Protein AF-A0A376MJT4-F1 (afdb_monomer_lite)

pLDDT: mean 96.93, std 2.62, range [76.81, 98.56]

Secondary structure (DSSP, 8-state):
-HHHHHHHHHHHHHHHHHHHHTT--THHHHHHHHHHHHHHHHTT---HHHHHHHHHHHHHS---TT--HHHHHHHHH-

Foldseek 3Di:
DVLVVLQVLLVVLVVQLVVQLVVDDDCSNVVSNVVSVCVSVVVPRDHLVVLVVVLVVQVVDDHDPVNDPVVSVVNNVD

Structure (mmCIF, N/CA/C/O backbone):
data_AF-A0A376MJT4-F1
#
_entry.id   AF-A0A376MJT4-F1
#
loop_
_atom_site.group_PDB
_atom_site.id
_atom_site.type_symbol
_atom_site.label_atom_id
_atom_site.label_alt_id
_atom_site.label_comp_id
_atom_site.label_asym_id
_atom_site.label_entity_id
_atom_site.label_seq_id
_atom_site.pdbx_PDB_ins_code
_atom_site.Cartn_x
_atom_site.Cartn_y
_atom_site.Cartn_z
_atom_site.occupancy
_atom_site.B_iso_or_equiv
_atom_site.auth_seq_id
_atom_site.auth_comp_id
_atom_site.auth_asym_id
_atom_site.auth_atom_id
_atom_site.pdbx_PDB_model_num
ATOM 1 N N . MET A 1 1 ? -1.810 -8.871 -14.980 1.00 76.81 1 MET A N 1
ATOM 2 C CA . MET A 1 1 ? -2.944 -9.276 -14.115 1.00 76.81 1 MET A CA 1
ATOM 3 C C . MET A 1 1 ? -2.554 -9.471 -12.653 1.00 76.81 1 MET A C 1
ATOM 5 O O . MET A 1 1 ? -3.359 -9.126 -11.805 1.00 76.81 1 MET A O 1
ATOM 9 N N . VAL A 1 2 ? -1.359 -9.985 -12.326 1.00 95.25 2 VAL A N 1
ATOM 10 C CA . VAL A 1 2 ? -0.939 -10.157 -10.917 1.00 95.25 2 VAL A CA 1
ATOM 11 C C . VAL A 1 2 ? -0.946 -8.835 -10.139 1.00 95.25 2 VAL A C 1
ATOM 13 O O . VAL A 1 2 ? -1.516 -8.788 -9.053 1.00 95.25 2 VAL A O 1
ATOM 16 N N . LEU A 1 3 ? -0.365 -7.771 -10.709 1.00 95.44 3 LEU A N 1
ATOM 17 C CA . LEU A 1 3 ? -0.323 -6.446 -10.079 1.00 95.44 3 LEU A CA 1
ATOM 18 C C . LEU A 1 3 ? -1.730 -5.920 -9.766 1.00 95.44 3 LEU A C 1
ATOM 20 O O . LEU A 1 3 ? -2.006 -5.596 -8.618 1.00 95.44 3 LEU A O 1
ATOM 24 N N . PHE A 1 4 ? -2.650 -6.024 -10.727 1.00 96.50 4 PHE A N 1
ATOM 25 C CA . PHE A 1 4 ? -4.037 -5.595 -10.551 1.00 96.50 4 PHE A CA 1
ATOM 26 C C . PHE A 1 4 ? -4.724 -6.236 -9.339 1.00 96.50 4 PHE A C 1
ATOM 28 O O . PHE A 1 4 ? -5.316 -5.539 -8.517 1.00 96.50 4 PHE A O 1
ATOM 35 N N . PHE A 1 5 ? -4.623 -7.561 -9.179 1.00 97.50 5 PHE A N 1
ATOM 36 C CA . PHE A 1 5 ? -5.233 -8.239 -8.030 1.00 97.50 5 PHE A CA 1
ATOM 37 C C . PHE A 1 5 ? -4.535 -7.895 -6.711 1.00 97.50 5 PHE A C 1
ATOM 39 O O . PHE A 1 5 ? -5.206 -7.731 -5.691 1.00 97.50 5 PHE A O 1
ATOM 46 N N . LYS A 1 6 ? -3.207 -7.732 -6.724 1.00 97.44 6 LYS A N 1
ATOM 47 C CA . LYS A 1 6 ? -2.456 -7.263 -5.554 1.00 97.44 6 LYS A CA 1
ATOM 48 C C . LYS A 1 6 ? -2.851 -5.837 -5.159 1.00 97.44 6 LYS A C 1
ATOM 50 O O . LYS A 1 6 ? -3.018 -5.576 -3.972 1.00 97.44 6 LYS A O 1
ATOM 55 N N . GLY A 1 7 ? -3.040 -4.944 -6.126 1.00 96.81 7 GLY A N 1
ATOM 56 C CA . GLY A 1 7 ? -3.490 -3.571 -5.910 1.00 96.81 7 GLY A CA 1
ATOM 57 C C . GLY A 1 7 ? -4.924 -3.501 -5.391 1.00 96.81 7 GLY A C 1
ATOM 58 O O . GLY A 1 7 ? -5.202 -2.795 -4.422 1.00 96.81 7 GLY A O 1
ATOM 59 N N . ALA A 1 8 ? -5.831 -4.298 -5.965 1.00 97.94 8 ALA A N 1
ATOM 60 C CA . ALA A 1 8 ? -7.22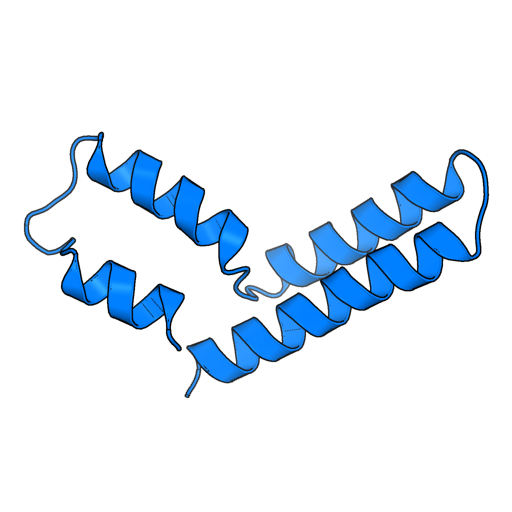0 -4.373 -5.520 1.00 97.94 8 ALA A CA 1
ATOM 61 C C . ALA A 1 8 ? -7.336 -4.850 -4.061 1.00 97.94 8 ALA A C 1
ATOM 63 O O . ALA A 1 8 ? -8.042 -4.233 -3.263 1.00 97.94 8 ALA A O 1
ATOM 64 N N . LEU A 1 9 ? -6.608 -5.911 -3.689 1.00 97.56 9 LEU A N 1
ATOM 65 C CA . LEU A 1 9 ? -6.593 -6.432 -2.318 1.00 97.56 9 LEU A CA 1
ATOM 66 C C . LEU A 1 9 ? -5.889 -5.482 -1.340 1.00 97.56 9 LEU A C 1
ATOM 68 O O . LEU A 1 9 ? -6.350 -5.328 -0.208 1.00 97.56 9 LEU A O 1
ATOM 72 N N . CYS A 1 10 ? -4.825 -4.795 -1.775 1.00 97.88 10 CYS A N 1
ATOM 73 C CA . CYS A 1 10 ? -4.202 -3.740 -0.980 1.00 97.88 10 CYS A CA 1
ATOM 74 C C . CYS A 1 10 ? -5.217 -2.648 -0.636 1.00 97.88 10 CYS A C 1
ATOM 76 O O . CYS A 1 10 ? -5.426 -2.340 0.539 1.00 97.88 10 CYS A O 1
ATOM 78 N N . ASN A 1 11 ? -5.893 -2.099 -1.649 1.00 98.00 11 ASN A N 1
ATOM 79 C CA . ASN A 1 11 ? -6.815 -0.992 -1.437 1.00 98.00 11 ASN A CA 1
ATOM 80 C C . ASN A 1 11 ? -8.048 -1.415 -0.629 1.00 98.00 11 ASN A C 1
ATOM 82 O O . ASN A 1 11 ? -8.580 -0.615 0.134 1.00 98.00 11 ASN A O 1
ATOM 86 N N . TRP A 1 12 ? -8.464 -2.682 -0.713 1.00 98.31 12 TRP A N 1
ATOM 87 C CA . TRP A 1 12 ? -9.497 -3.208 0.177 1.00 98.31 12 TRP A CA 1
ATOM 88 C C . TRP A 1 12 ? -9.076 -3.074 1.648 1.00 98.31 12 TRP A C 1
ATOM 90 O O . TRP A 1 12 ? -9.821 -2.510 2.449 1.00 98.31 12 TRP A O 1
ATOM 100 N N . LEU A 1 13 ? -7.865 -3.508 2.005 1.00 97.81 13 LEU A N 1
ATOM 101 C CA . LEU A 1 13 ? -7.363 -3.401 3.378 1.00 97.81 13 LEU A CA 1
ATOM 102 C C . LEU A 1 13 ? -7.121 -1.950 3.811 1.00 97.81 13 LEU A C 1
ATOM 104 O O . LEU A 1 13 ? -7.439 -1.595 4.944 1.00 97.81 13 LEU A O 1
ATOM 108 N N . VAL A 1 14 ? -6.621 -1.088 2.923 1.00 98.19 14 VAL A N 1
ATOM 109 C CA . VAL A 1 14 ? -6.426 0.342 3.222 1.00 98.19 14 VAL A CA 1
ATOM 110 C C . VAL A 1 14 ? -7.767 1.045 3.460 1.00 98.19 14 VAL A C 1
ATOM 112 O O . VAL A 1 14 ? -7.930 1.744 4.462 1.00 98.19 14 VAL A O 1
ATOM 115 N N . CYS A 1 15 ? -8.769 0.814 2.610 1.00 98.38 15 CYS A N 1
ATOM 116 C CA . CYS A 1 15 ? -10.114 1.347 2.822 1.00 98.38 15 CYS A CA 1
ATOM 117 C C . CYS A 1 15 ? -10.771 0.765 4.081 1.00 98.38 15 CYS A C 1
ATOM 119 O O . CYS A 1 15 ? -11.462 1.493 4.791 1.00 98.38 15 CYS A O 1
ATOM 121 N N . LEU A 1 16 ? -10.532 -0.511 4.399 1.00 98.31 16 LEU A N 1
ATOM 122 C CA . LEU A 1 16 ? -11.013 -1.133 5.634 1.00 98.31 16 LEU A CA 1
ATOM 123 C C . LEU A 1 16 ? -10.382 -0.484 6.876 1.00 98.31 16 LEU A C 1
ATOM 125 O O . LEU A 1 16 ? -11.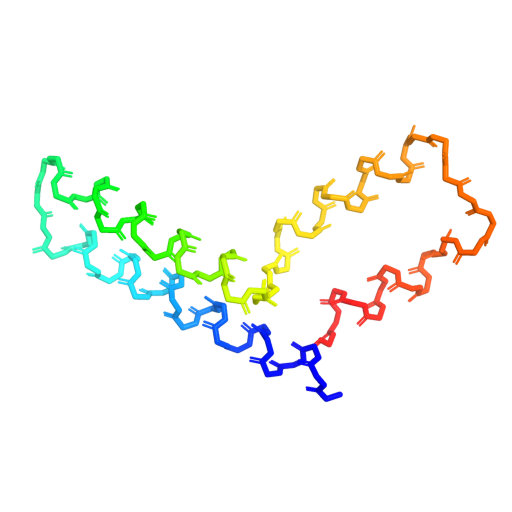089 -0.229 7.850 1.00 98.31 16 LEU A O 1
ATOM 129 N N . ALA A 1 17 ? -9.088 -0.156 6.833 1.00 98.06 17 ALA A N 1
ATOM 130 C CA . ALA A 1 17 ? -8.403 0.571 7.900 1.00 98.06 17 ALA A CA 1
ATOM 131 C C . ALA A 1 17 ? -9.060 1.930 8.166 1.00 98.06 17 ALA A C 1
ATOM 133 O O . ALA A 1 17 ? -9.383 2.252 9.310 1.00 98.06 17 ALA A O 1
ATOM 134 N N . ILE A 1 18 ? -9.311 2.699 7.099 1.00 98.25 18 ILE A N 1
ATOM 135 C CA . ILE A 1 18 ? -9.992 3.998 7.173 1.00 98.25 18 ILE A CA 1
ATOM 136 C C . ILE A 1 18 ? -11.413 3.816 7.720 1.00 98.25 18 ILE A C 1
ATOM 138 O O . ILE A 1 18 ? -11.818 4.523 8.640 1.00 98.25 18 ILE A O 1
ATOM 142 N N . TRP A 1 19 ? -12.155 2.831 7.211 1.00 98.56 19 TRP A N 1
ATOM 143 C CA . TRP A 1 19 ? -13.510 2.520 7.661 1.00 98.56 19 TRP A CA 1
ATOM 144 C C . TRP A 1 19 ? -13.578 2.192 9.157 1.00 98.56 19 TRP A C 1
ATOM 146 O O . TRP A 1 19 ? -14.449 2.700 9.862 1.00 98.56 19 TRP A O 1
ATOM 156 N N . MET A 1 20 ? -12.655 1.373 9.669 1.00 98.19 20 MET A N 1
ATOM 157 C CA . MET A 1 20 ? -12.582 1.041 11.097 1.00 98.19 20 MET A CA 1
ATOM 158 C C . MET A 1 20 ? -12.142 2.238 11.947 1.00 98.19 20 MET A C 1
ATOM 160 O O . MET A 1 20 ? -12.700 2.464 13.023 1.00 98.19 20 MET A O 1
ATOM 164 N N . ALA A 1 21 ? -11.188 3.037 11.463 1.00 97.94 21 ALA A N 1
ATOM 165 C CA . ALA A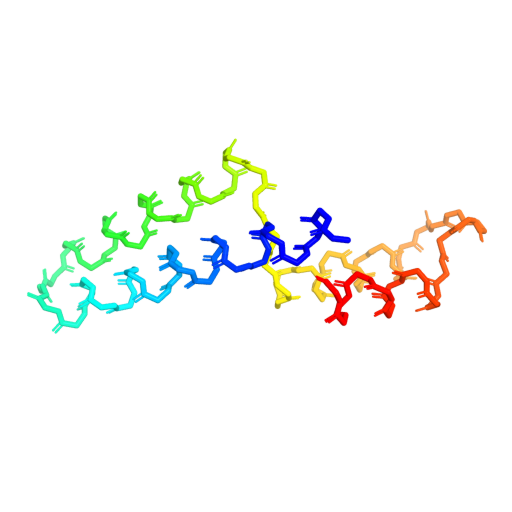 1 21 ? -10.726 4.234 12.159 1.00 97.94 21 ALA A CA 1
ATOM 166 C C . ALA A 1 21 ? -11.833 5.292 12.300 1.00 97.94 21 ALA A C 1
ATOM 168 O O . ALA A 1 21 ? -11.894 5.971 13.318 1.00 97.94 21 ALA A O 1
ATOM 169 N N . LEU A 1 22 ? -12.751 5.400 11.335 1.00 98.25 22 LEU A N 1
ATOM 170 C CA . LEU A 1 22 ? -13.920 6.286 11.429 1.00 98.25 22 LEU A CA 1
ATOM 171 C C . LEU A 1 22 ? -14.983 5.809 12.438 1.00 98.25 22 LEU A C 1
ATOM 173 O O . LEU A 1 22 ? -15.854 6.587 12.813 1.00 98.25 22 LEU A O 1
ATOM 177 N N . ARG A 1 23 ? -14.941 4.541 12.867 1.00 98.00 23 ARG A N 1
ATOM 178 C CA . ARG A 1 23 ? -15.953 3.908 13.742 1.00 98.00 23 ARG A CA 1
ATOM 179 C C . ARG A 1 23 ? -15.457 3.635 15.161 1.00 98.00 23 ARG A C 1
ATOM 181 O O . ARG A 1 23 ? -16.178 3.042 15.959 1.00 98.00 23 ARG A O 1
ATOM 188 N N . THR A 1 24 ? -14.219 4.002 15.459 1.00 97.62 24 THR A N 1
ATOM 189 C CA . THR A 1 24 ? -13.563 3.756 16.746 1.00 97.62 24 THR A CA 1
ATOM 190 C C . THR A 1 24 ? -12.960 5.051 17.269 1.00 97.62 24 THR A C 1
ATOM 192 O O . THR A 1 24 ? -12.862 6.014 16.524 1.00 97.62 24 THR A O 1
ATOM 195 N N . GLU A 1 25 ? -12.563 5.101 18.541 1.00 96.31 25 GLU A N 1
ATOM 196 C CA . GLU A 1 25 ? -11.938 6.280 19.150 1.00 96.31 25 GLU A CA 1
ATOM 197 C C . GLU A 1 25 ? -10.633 5.929 19.873 1.00 96.31 25 GLU A C 1
ATOM 199 O O . GLU A 1 25 ? -10.361 4.768 20.193 1.00 96.31 25 GLU A O 1
ATOM 204 N N . GLY A 1 26 ? -9.795 6.944 20.100 1.00 96.81 26 GLY A N 1
ATOM 205 C CA . GLY A 1 26 ? -8.524 6.799 20.810 1.00 96.81 26 GLY A CA 1
ATOM 206 C C . GLY A 1 26 ? -7.559 5.800 20.156 1.00 96.81 26 GLY A C 1
ATOM 207 O O . GLY A 1 26 ? -7.372 5.788 18.938 1.00 96.81 26 GLY A O 1
ATOM 208 N N . ALA A 1 27 ? -6.934 4.951 20.977 1.00 97.38 27 ALA A N 1
ATOM 209 C CA . ALA A 1 27 ? -5.903 4.004 20.542 1.00 97.38 27 ALA A CA 1
ATOM 210 C C . ALA A 1 27 ? -6.398 2.962 19.520 1.00 97.38 27 ALA A C 1
ATOM 212 O O . ALA A 1 27 ? -5.603 2.447 18.733 1.00 97.38 27 ALA A O 1
ATOM 213 N N . ALA A 1 28 ? -7.704 2.676 19.482 1.00 97.31 28 ALA A N 1
ATOM 214 C CA . ALA A 1 28 ? -8.276 1.697 18.561 1.00 97.31 28 ALA A CA 1
ATOM 215 C C . ALA A 1 28 ? -8.078 2.084 17.082 1.00 97.31 28 ALA A C 1
ATOM 217 O O . ALA A 1 28 ? -7.848 1.197 16.260 1.00 97.31 28 ALA A O 1
ATOM 218 N N . LYS A 1 29 ? -8.055 3.3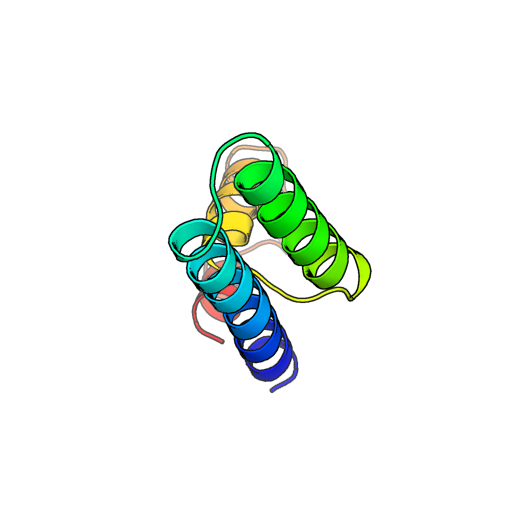88 16.751 1.00 97.69 29 LYS A N 1
ATOM 219 C CA . LYS A 1 29 ? -7.762 3.875 15.388 1.00 97.69 29 LYS A CA 1
ATOM 220 C C . LYS A 1 29 ? -6.374 3.425 14.923 1.00 97.69 29 LYS A C 1
ATOM 222 O O . LYS A 1 29 ? -6.217 2.909 13.820 1.00 97.69 29 LYS A O 1
ATOM 227 N N . PHE A 1 30 ? -5.375 3.572 15.793 1.00 97.69 30 PHE A N 1
ATOM 228 C CA . PHE A 1 30 ? -3.990 3.203 15.497 1.00 97.69 30 PHE A CA 1
ATOM 229 C C . PHE A 1 30 ? -3.824 1.691 15.353 1.00 97.69 30 PHE A C 1
ATOM 231 O O . PHE A 1 30 ? -3.167 1.237 14.420 1.00 97.69 30 PHE A O 1
ATOM 238 N N . ILE A 1 31 ? -4.461 0.911 16.231 1.00 97.69 31 ILE A N 1
ATOM 239 C CA . ILE A 1 31 ? -4.419 -0.557 16.184 1.00 97.69 31 ILE A CA 1
ATOM 240 C C . ILE A 1 31 ? -5.076 -1.077 14.894 1.00 97.69 31 ILE A C 1
ATOM 242 O O . ILE A 1 31 ? -4.527 -1.964 14.242 1.00 97.69 31 ILE A O 1
ATOM 246 N N . ALA A 1 32 ? -6.214 -0.502 14.491 1.00 97.44 32 ALA A N 1
ATOM 247 C CA . ALA A 1 32 ? -6.912 -0.859 13.256 1.00 97.44 32 ALA A CA 1
ATOM 248 C C . ALA A 1 32 ? -6.054 -0.606 12.004 1.00 97.44 32 ALA A C 1
ATOM 250 O O . ALA A 1 32 ? -5.939 -1.480 11.142 1.00 97.44 32 ALA A O 1
ATOM 251 N N . ILE A 1 33 ? -5.415 0.568 11.929 1.00 98.19 33 ILE A N 1
ATOM 252 C CA . ILE A 1 33 ? -4.489 0.913 10.843 1.00 98.19 33 ILE A CA 1
ATOM 253 C C . ILE A 1 33 ? -3.296 -0.044 10.845 1.00 98.19 33 ILE A C 1
ATOM 255 O O . ILE A 1 33 ? -2.982 -0.622 9.808 1.00 98.19 33 ILE A O 1
ATOM 259 N N . TRP A 1 34 ? -2.673 -0.269 12.004 1.00 98.12 34 TRP A N 1
ATOM 260 C CA . TRP A 1 34 ? -1.508 -1.142 12.128 1.00 98.12 34 TRP A CA 1
ATOM 261 C C . TRP A 1 34 ? -1.778 -2.559 11.611 1.00 98.12 34 TRP A C 1
ATOM 263 O O . TRP A 1 34 ? -1.004 -3.068 10.803 1.00 98.12 34 TRP A O 1
ATOM 273 N N . TRP A 1 35 ? -2.901 -3.171 12.001 1.00 98.12 35 TRP A N 1
ATOM 274 C CA . TRP A 1 35 ? -3.248 -4.521 11.549 1.00 98.12 35 TRP A CA 1
ATOM 275 C C . TRP A 1 35 ? -3.498 -4.604 10.045 1.00 98.12 35 TRP A C 1
ATOM 277 O O . TRP A 1 35 ? -3.052 -5.556 9.407 1.00 98.12 35 TRP A O 1
ATOM 287 N N . CYS A 1 36 ? -4.174 -3.614 9.458 1.00 97.38 36 CYS A N 1
ATOM 288 C CA . CYS A 1 36 ? -4.419 -3.608 8.016 1.00 97.38 36 CYS A CA 1
ATOM 289 C C . CYS A 1 36 ? -3.122 -3.414 7.222 1.00 97.38 36 CYS A C 1
ATOM 291 O O . CYS A 1 36 ? -2.927 -4.078 6.204 1.00 97.38 36 CYS A O 1
ATOM 293 N N . LEU A 1 37 ? -2.226 -2.545 7.705 1.00 97.69 37 LEU A N 1
ATOM 294 C CA . LEU A 1 37 ? -0.910 -2.319 7.103 1.00 97.69 37 LEU A CA 1
ATOM 295 C C . LEU A 1 37 ? -0.032 -3.567 7.185 1.00 97.69 37 LEU A C 1
ATOM 297 O O . LEU A 1 37 ? 0.536 -3.983 6.176 1.00 97.69 37 LEU A O 1
ATOM 301 N N . LEU A 1 38 ? 0.029 -4.199 8.360 1.00 98.00 38 LEU A N 1
ATOM 302 C CA . LEU A 1 38 ? 0.731 -5.466 8.536 1.00 98.00 38 LEU A CA 1
ATOM 303 C C . LEU A 1 38 ? 0.194 -6.522 7.566 1.00 98.00 38 LEU A C 1
ATOM 305 O O . LEU A 1 38 ? 0.977 -7.176 6.883 1.00 98.00 38 LEU A O 1
ATOM 309 N N . ALA A 1 39 ? -1.130 -6.667 7.479 1.00 97.31 39 ALA A N 1
ATOM 310 C CA . ALA A 1 39 ? -1.764 -7.673 6.640 1.00 97.31 39 ALA A CA 1
ATOM 311 C C . ALA A 1 39 ? -1.440 -7.480 5.154 1.00 97.31 39 ALA A C 1
ATOM 313 O O . ALA A 1 39 ? -1.065 -8.452 4.497 1.00 97.31 39 ALA A O 1
ATOM 314 N N . PHE A 1 40 ? -1.539 -6.259 4.613 1.00 96.38 40 PHE A N 1
ATOM 315 C CA . PHE A 1 4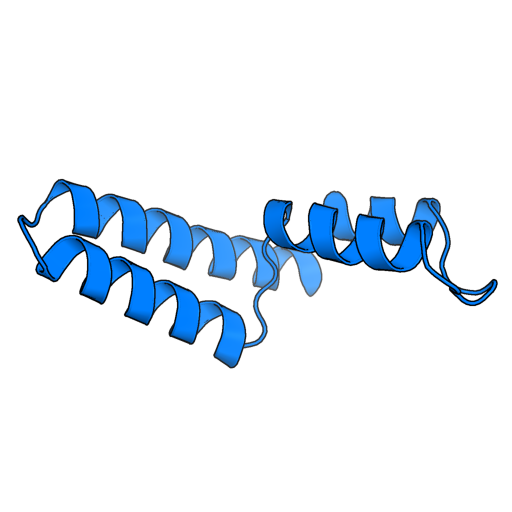0 ? -1.291 -6.064 3.183 1.00 96.38 40 PHE A CA 1
ATOM 316 C C . PHE A 1 40 ? 0.196 -6.183 2.831 1.00 96.38 40 PHE A C 1
ATOM 318 O O . PHE A 1 40 ? 0.516 -6.774 1.799 1.00 96.38 40 PHE A O 1
ATOM 325 N N . ILE A 1 41 ? 1.105 -5.689 3.684 1.00 97.12 41 ILE A N 1
ATOM 326 C CA . ILE A 1 41 ? 2.550 -5.795 3.428 1.00 97.12 41 ILE A CA 1
ATOM 327 C C . ILE A 1 41 ? 3.012 -7.247 3.563 1.00 97.12 41 ILE A C 1
ATOM 329 O O . ILE A 1 41 ? 3.672 -7.759 2.662 1.00 97.12 41 ILE A O 1
ATOM 333 N N . ALA A 1 42 ? 2.631 -7.943 4.639 1.00 97.62 42 ALA A N 1
ATOM 334 C CA . ALA A 1 42 ? 3.033 -9.334 4.856 1.00 97.62 42 ALA A CA 1
ATOM 335 C C . ALA A 1 42 ? 2.445 -10.291 3.804 1.00 97.62 42 ALA A C 1
ATOM 337 O O . ALA A 1 42 ? 3.078 -11.286 3.459 1.00 97.62 42 ALA A O 1
ATOM 338 N N . SER A 1 43 ? 1.267 -9.975 3.256 1.00 96.75 43 SER A N 1
ATOM 339 C CA . SER A 1 43 ? 0.647 -10.743 2.164 1.00 96.75 43 SER A CA 1
ATOM 340 C C . SER A 1 43 ? 1.218 -10.407 0.778 1.00 96.75 43 SER A C 1
ATOM 342 O O . SER A 1 43 ? 0.834 -11.033 -0.211 1.00 96.75 43 SER A O 1
ATOM 344 N N . GLY A 1 44 ? 2.124 -9.426 0.675 1.00 96.50 44 GLY A N 1
ATOM 345 C CA . GLY A 1 44 ? 2.767 -9.033 -0.581 1.00 96.50 44 GLY A CA 1
ATOM 346 C C . GLY A 1 44 ? 1.841 -8.307 -1.559 1.00 96.50 44 GLY A C 1
ATOM 347 O O . GLY A 1 44 ? 1.993 -8.470 -2.776 1.00 96.50 44 GLY A O 1
ATOM 348 N N . TYR A 1 45 ? 0.861 -7.561 -1.042 1.00 97.81 45 TYR A N 1
ATOM 349 C CA . TYR A 1 45 ? -0.004 -6.687 -1.832 1.00 97.81 45 TYR A CA 1
ATOM 350 C C . TYR A 1 45 ? 0.696 -5.360 -2.163 1.00 97.81 45 TYR A C 1
ATOM 352 O O . TYR A 1 45 ? 1.650 -4.966 -1.497 1.00 97.81 45 TYR A O 1
ATOM 360 N N . GLU A 1 46 ? 0.220 -4.669 -3.200 1.00 97.38 46 GLU A N 1
ATOM 361 C CA . GLU A 1 46 ? 0.907 -3.515 -3.798 1.00 97.38 46 GLU A CA 1
ATOM 362 C C . GLU A 1 46 ? 0.112 -2.233 -3.546 1.00 97.38 46 GLU A C 1
ATOM 364 O O . GLU A 1 46 ? -1.058 -2.145 -3.914 1.00 97.38 46 GLU A O 1
ATOM 369 N N . HIS A 1 47 ? 0.745 -1.229 -2.940 1.00 98.06 47 HIS A N 1
ATOM 370 C CA . HIS A 1 47 ? 0.121 0.069 -2.697 1.00 98.06 47 HIS A CA 1
ATOM 371 C C . HIS A 1 47 ? 0.732 1.119 -3.622 1.00 98.06 47 HIS A C 1
ATOM 373 O O . HIS A 1 47 ? 1.896 1.484 -3.454 1.00 98.06 47 HIS A O 1
ATOM 379 N N . SER A 1 48 ? -0.054 1.656 -4.557 1.00 97.19 48 SER A N 1
ATOM 380 C CA . SER A 1 48 ? 0.442 2.575 -5.594 1.00 97.19 48 SER A CA 1
ATOM 381 C C . SER A 1 48 ? 1.206 3.773 -5.019 1.00 97.19 48 SER A C 1
ATOM 383 O O . SER A 1 48 ? 2.311 4.069 -5.463 1.00 97.19 48 SER A O 1
ATOM 385 N N . ILE A 1 49 ? 0.681 4.418 -3.972 1.00 97.81 49 ILE A N 1
ATOM 386 C CA . ILE A 1 49 ? 1.331 5.582 -3.346 1.00 97.81 49 ILE A CA 1
ATOM 387 C C . ILE A 1 49 ? 2.609 5.192 -2.588 1.00 97.81 49 ILE A C 1
ATOM 389 O O . ILE A 1 49 ? 3.562 5.965 -2.565 1.00 97.81 49 ILE A O 1
ATOM 393 N N . ALA A 1 50 ? 2.673 3.990 -2.002 1.00 97.62 50 ALA A N 1
ATOM 394 C CA . ALA A 1 50 ? 3.910 3.530 -1.361 1.00 97.62 50 ALA A CA 1
ATOM 395 C C . ALA A 1 50 ? 4.981 3.227 -2.420 1.00 97.62 50 ALA A C 1
ATOM 397 O O . ALA A 1 50 ? 6.147 3.591 -2.259 1.00 97.62 50 ALA A O 1
ATOM 398 N N . ASN A 1 51 ? 4.558 2.641 -3.542 1.00 98.06 51 ASN A N 1
ATOM 399 C CA . ASN A 1 51 ? 5.424 2.344 -4.672 1.00 98.06 51 ASN A CA 1
ATOM 400 C C . ASN A 1 51 ? 5.974 3.618 -5.323 1.00 98.06 51 ASN A C 1
ATOM 402 O O . ASN A 1 51 ? 7.125 3.615 -5.737 1.00 98.06 51 ASN A O 1
ATOM 406 N N . MET A 1 52 ? 5.234 4.735 -5.343 1.00 98.19 52 MET A N 1
ATOM 407 C CA . MET A 1 52 ? 5.770 6.024 -5.813 1.00 98.19 52 MET A CA 1
ATOM 408 C C . MET A 1 52 ? 7.032 6.434 -5.043 1.00 98.19 52 MET A C 1
ATOM 410 O O . MET A 1 52 ? 8.031 6.809 -5.656 1.00 98.19 52 MET A O 1
ATOM 414 N N . THR A 1 53 ? 7.021 6.331 -3.710 1.00 98.19 53 THR A N 1
ATOM 415 C CA . THR A 1 53 ? 8.201 6.637 -2.888 1.00 98.19 53 THR A CA 1
ATOM 416 C C . THR A 1 53 ? 9.305 5.606 -3.085 1.00 98.19 53 THR A C 1
ATOM 418 O O . THR A 1 53 ? 10.461 5.991 -3.247 1.00 98.19 53 THR A O 1
ATOM 421 N N . LEU A 1 54 ? 8.968 4.313 -3.119 1.00 97.75 54 LEU A N 1
ATOM 422 C CA . LEU A 1 54 ? 9.940 3.247 -3.376 1.00 97.75 54 LEU A CA 1
ATOM 423 C C . LEU A 1 54 ? 10.666 3.467 -4.712 1.00 97.75 54 LEU A C 1
ATOM 425 O O . LEU A 1 54 ? 11.893 3.383 -4.788 1.00 97.75 54 LEU A O 1
ATOM 429 N N . PHE A 1 55 ? 9.912 3.816 -5.752 1.00 98.06 55 PHE A N 1
ATOM 430 C CA . PHE A 1 55 ? 10.449 4.059 -7.077 1.00 98.06 55 PHE A CA 1
ATOM 431 C C . PHE A 1 55 ? 11.255 5.347 -7.170 1.00 98.06 55 PHE A C 1
ATOM 433 O O . PHE A 1 55 ? 12.297 5.349 -7.825 1.00 98.06 55 PHE A O 1
ATOM 440 N N . ALA A 1 56 ? 10.826 6.414 -6.493 1.00 97.62 56 ALA A N 1
ATOM 441 C CA . ALA A 1 56 ? 11.594 7.649 -6.403 1.00 97.62 56 ALA A CA 1
ATOM 442 C C . ALA A 1 56 ? 12.939 7.422 -5.694 1.00 97.62 56 ALA A C 1
ATOM 444 O O . ALA A 1 56 ? 13.970 7.867 -6.191 1.00 97.62 56 ALA A O 1
ATOM 445 N N . LEU A 1 57 ? 12.950 6.675 -4.582 1.00 98.00 57 LEU A N 1
ATOM 446 C CA . LEU A 1 57 ? 14.182 6.323 -3.868 1.00 98.00 57 LEU A CA 1
ATOM 447 C C . LEU A 1 57 ? 15.152 5.539 -4.757 1.00 98.00 57 LEU A C 1
ATOM 449 O O . LEU A 1 57 ? 16.342 5.843 -4.772 1.00 98.00 57 LEU A O 1
ATOM 453 N N . SER A 1 58 ? 14.654 4.566 -5.526 1.00 96.94 58 SER A N 1
ATOM 454 C CA . SER A 1 58 ? 15.499 3.828 -6.468 1.00 96.94 58 SER A CA 1
ATOM 455 C C . SER A 1 58 ? 15.982 4.716 -7.616 1.00 96.94 58 SER A C 1
ATOM 457 O O . SER A 1 58 ? 17.139 4.614 -8.001 1.00 96.94 58 SER A O 1
ATOM 459 N N . TRP A 1 59 ? 15.126 5.589 -8.154 1.00 97.44 59 TRP A N 1
ATOM 460 C CA . TRP A 1 59 ? 15.449 6.443 -9.303 1.00 97.44 59 TRP A CA 1
ATOM 461 C C . TRP A 1 59 ? 16.507 7.499 -8.976 1.00 97.44 59 TRP A C 1
ATOM 463 O O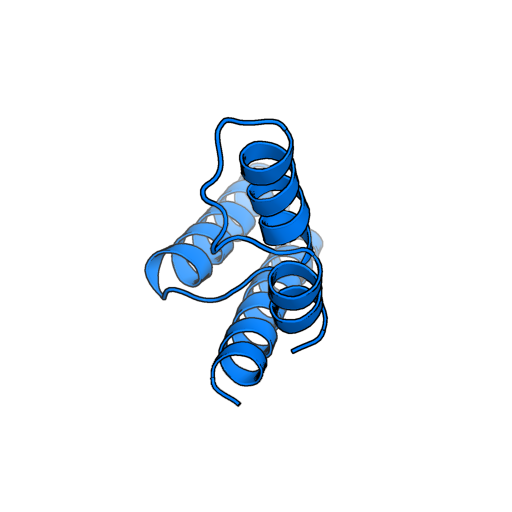 . TRP A 1 59 ? 17.412 7.738 -9.765 1.00 97.44 59 TRP A O 1
ATOM 473 N N . PHE A 1 60 ? 16.419 8.120 -7.799 1.00 97.06 60 PHE A N 1
ATOM 474 C CA . PHE A 1 60 ? 17.429 9.076 -7.337 1.00 97.06 60 PHE A CA 1
ATOM 475 C C . PHE A 1 60 ? 18.655 8.402 -6.705 1.00 97.06 60 PHE A C 1
ATOM 477 O O . PHE A 1 60 ? 19.635 9.076 -6.388 1.00 97.06 60 PHE A O 1
ATOM 484 N N . GLY A 1 61 ? 18.598 7.086 -6.501 1.00 95.81 61 GLY A N 1
ATOM 485 C CA . GLY A 1 61 ? 19.714 6.269 -6.049 1.00 95.81 61 GLY A CA 1
ATOM 486 C C . GLY A 1 61 ? 20.552 5.722 -7.204 1.00 95.81 61 GLY A C 1
ATOM 487 O O . GLY A 1 61 ? 20.395 6.088 -8.366 1.00 95.81 61 GLY A O 1
ATOM 488 N N . ASN A 1 62 ? 21.451 4.795 -6.878 1.00 95.56 62 ASN A N 1
ATOM 489 C CA . ASN A 1 62 ? 22.233 4.072 -7.876 1.00 95.56 62 ASN A CA 1
ATOM 490 C C . ASN A 1 62 ? 21.443 2.858 -8.395 1.00 95.56 62 ASN A C 1
ATOM 492 O O . ASN A 1 62 ? 21.595 1.750 -7.876 1.00 95.56 62 ASN A O 1
ATOM 496 N N . HIS A 1 63 ? 20.562 3.072 -9.373 1.00 95.00 63 HIS A N 1
ATOM 497 C CA . HIS A 1 63 ? 19.797 1.998 -10.008 1.00 95.00 63 HIS A CA 1
ATOM 498 C C . HIS A 1 63 ? 20.496 1.431 -11.248 1.00 95.00 63 HIS A C 1
ATOM 500 O O . HIS A 1 63 ? 21.285 2.096 -11.912 1.00 95.00 63 HIS A O 1
ATOM 506 N N . SER A 1 64 ? 20.182 0.177 -11.576 1.00 95.75 64 SER A N 1
ATOM 507 C CA . SER A 1 64 ? 20.680 -0.463 -12.798 1.00 95.75 64 SER A CA 1
ATOM 508 C C . SER A 1 64 ? 19.972 0.064 -14.053 1.00 95.75 64 SER A C 1
ATOM 510 O O . SER A 1 64 ? 18.865 0.603 -13.976 1.00 95.75 64 SER A O 1
ATOM 512 N N . GLU A 1 65 ? 20.568 -0.175 -15.223 1.00 93.19 65 GLU A N 1
ATOM 513 C CA . GLU A 1 65 ? 19.972 0.158 -16.529 1.00 93.19 65 GLU A CA 1
ATOM 514 C C . GLU A 1 65 ? 18.669 -0.609 -16.815 1.00 93.19 65 GLU A C 1
ATOM 516 O O . GLU A 1 65 ? 17.841 -0.166 -17.607 1.00 93.19 65 GLU A O 1
ATOM 521 N N . ALA A 1 66 ? 18.447 -1.742 -16.139 1.00 95.62 66 ALA A N 1
ATOM 522 C CA . ALA A 1 66 ? 17.195 -2.491 -16.233 1.00 95.62 66 ALA A CA 1
ATOM 523 C C . ALA A 1 66 ? 16.009 -1.748 -15.584 1.00 95.62 66 ALA A C 1
ATOM 525 O O . ALA A 1 66 ? 14.850 -2.040 -15.888 1.00 95.62 66 ALA A O 1
ATOM 526 N N . TYR A 1 67 ? 16.277 -0.791 -14.691 1.00 95.75 67 TYR A N 1
ATOM 527 C CA . TYR A 1 67 ? 15.253 -0.002 -14.021 1.00 95.75 67 TYR A CA 1
ATOM 528 C C . TYR A 1 67 ? 14.880 1.227 -14.858 1.00 95.75 67 TYR A C 1
ATOM 530 O O . TYR A 1 67 ? 15.633 2.193 -14.957 1.00 95.75 67 TYR A O 1
ATOM 538 N N . THR A 1 68 ? 13.700 1.178 -15.479 1.00 97.25 68 THR A N 1
ATOM 539 C CA . THR A 1 68 ? 13.249 2.164 -16.472 1.00 97.25 68 THR A CA 1
ATOM 540 C C . THR A 1 68 ? 11.989 2.902 -16.025 1.00 97.25 68 THR A C 1
ATOM 542 O O . THR A 1 68 ? 11.146 2.351 -15.313 1.00 97.25 68 THR A O 1
ATOM 545 N N . LEU A 1 69 ? 11.792 4.125 -16.535 1.00 96.06 69 LEU A N 1
ATOM 546 C CA . LEU A 1 69 ? 10.532 4.869 -16.367 1.00 96.06 69 LEU A CA 1
ATOM 547 C C . LEU A 1 69 ? 9.323 4.101 -16.918 1.00 96.06 69 LEU A C 1
ATOM 549 O O . LEU A 1 69 ? 8.241 4.169 -16.344 1.00 96.06 69 LEU A O 1
ATOM 553 N N . ALA A 1 70 ? 9.508 3.336 -17.998 1.00 97.25 70 ALA A N 1
ATOM 554 C CA . ALA A 1 70 ? 8.463 2.474 -18.543 1.00 97.25 70 ALA A CA 1
ATOM 555 C C . ALA A 1 70 ? 8.071 1.359 -17.557 1.00 97.25 70 ALA A C 1
ATOM 557 O O . ALA A 1 70 ? 6.885 1.086 -17.387 1.00 97.25 70 ALA A O 1
ATOM 558 N N . GLY A 1 71 ? 9.046 0.755 -16.866 1.00 96.88 71 GLY A N 1
ATOM 559 C CA . GLY A 1 71 ? 8.801 -0.243 -15.822 1.00 96.88 71 GLY A CA 1
ATOM 560 C C . GLY A 1 71 ? 8.067 0.336 -14.609 1.00 96.88 71 GLY A C 1
ATOM 561 O O . GLY A 1 71 ? 7.100 -0.260 -14.136 1.00 96.88 71 GLY A O 1
ATOM 562 N N . ILE A 1 72 ? 8.465 1.532 -14.165 1.00 97.50 72 ILE A N 1
ATOM 563 C CA . ILE A 1 72 ? 7.762 2.277 -13.109 1.00 97.50 72 ILE A CA 1
ATOM 564 C C . ILE A 1 72 ? 6.315 2.553 -13.531 1.00 97.50 72 ILE A C 1
ATOM 566 O O . ILE A 1 72 ? 5.382 2.248 -12.792 1.00 97.50 72 ILE A O 1
ATOM 570 N N . GLY A 1 73 ? 6.117 3.081 -14.742 1.00 97.25 73 GLY A N 1
ATOM 571 C CA . GLY A 1 73 ? 4.791 3.369 -15.285 1.00 97.25 73 GLY A CA 1
ATOM 572 C C . GLY A 1 73 ? 3.916 2.122 -15.407 1.00 97.25 73 GLY A C 1
ATOM 573 O O . GLY A 1 73 ? 2.730 2.179 -15.100 1.00 97.25 73 GLY A O 1
ATOM 574 N N . HIS A 1 74 ? 4.498 0.980 -15.787 1.00 97.31 74 HIS A N 1
ATOM 575 C CA . HIS A 1 74 ? 3.779 -0.290 -15.840 1.00 97.31 74 HIS A CA 1
ATOM 576 C C . HIS A 1 74 ? 3.253 -0.711 -14.462 1.00 97.31 74 HIS A C 1
ATOM 578 O O . HIS A 1 74 ? 2.094 -1.100 -14.372 1.00 97.31 74 HIS A O 1
ATOM 584 N N . ASN A 1 75 ? 4.063 -0.595 -13.402 1.00 97.56 75 ASN A N 1
ATOM 585 C CA . ASN A 1 75 ? 3.635 -0.933 -12.039 1.00 97.56 75 ASN A CA 1
ATOM 586 C C . ASN A 1 75 ? 2.643 0.074 -11.442 1.00 97.56 75 ASN A C 1
ATOM 588 O O . ASN A 1 75 ? 1.747 -0.317 -10.711 1.00 97.56 75 ASN A O 1
ATOM 592 N N . LEU A 1 76 ? 2.790 1.368 -11.732 1.00 96.88 76 LEU A N 1
ATOM 593 C CA . LEU A 1 76 ? 1.879 2.378 -11.187 1.00 96.88 76 LEU A CA 1
ATOM 594 C C . LEU A 1 76 ? 0.513 2.400 -11.889 1.00 96.88 76 LEU A C 1
ATOM 596 O O . LEU A 1 76 ? -0.446 2.917 -11.319 1.00 96.88 76 LEU A O 1
ATOM 600 N N . LEU A 1 77 ? 0.422 1.868 -13.111 1.00 96.19 77 LEU A N 1
ATOM 601 C CA . LEU A 1 77 ? -0.828 1.781 -13.869 1.00 96.19 77 LEU A CA 1
ATOM 602 C C . LEU A 1 77 ? -1.611 0.487 -13.599 1.00 96.19 77 LEU A C 1
ATOM 604 O O . LEU A 1 77 ? -2.842 0.526 -13.584 1.00 96.19 77 LEU A O 1
ATOM 608 N N . TRP A 1 78 ? -0.914 -0.643 -13.456 1.00 89.81 78 TRP A N 1
ATOM 609 C CA . TRP A 1 78 ? -1.497 -1.987 -13.368 1.00 89.81 78 TRP A CA 1
ATOM 610 C C . TRP A 1 78 ? -1.316 -2.603 -12.001 1.00 89.81 78 TRP A C 1
ATOM 612 O O . TRP A 1 78 ? -2.226 -3.365 -11.610 1.00 89.81 78 TRP A O 1
#

Radius of gyration: 15.07 Å; chains: 1; bounding box: 38×20×39 Å

InterPro domains:
  IPR000292 Formate/nitrite transporter [PF01226] (2-61)
  IPR000292 Formate/nitrite transporter [PTHR30520] (3-71)
  IPR023271 Aquaporin-like [G3DSA:1.20.1080.10] (1-78)
  IPR024002 Formate/nitrite transporter, conserved site [PS01006] (7-17)

Organism: Escherichia coli (NCBI:txid562)

Sequence (78 aa):
MVLFFKGALCNWLVCLAIWMALRTEGAAKFIAIWWCLLAFIASGYEHSIANMTLFALSWFGNHSEAYTLAGIGHNLLW